Protein AF-A0A957TVQ6-F1 (afdb_monomer)

Structure (mmCIF, N/CA/C/O backbone):
data_AF-A0A957TVQ6-F1
#
_entry.id   AF-A0A957TVQ6-F1
#
loop_
_atom_site.group_PDB
_atom_site.id
_atom_site.type_symbol
_atom_site.label_atom_id
_atom_site.label_alt_id
_atom_site.label_comp_id
_atom_site.label_asym_id
_atom_site.label_entity_id
_atom_site.label_seq_id
_atom_site.pdbx_PDB_ins_code
_atom_site.Cartn_x
_atom_site.Cartn_y
_atom_site.Cartn_z
_atom_site.occupancy
_atom_site.B_iso_or_equiv
_atom_site.auth_seq_id
_atom_site.auth_comp_id
_atom_site.auth_asym_id
_atom_site.auth_atom_id
_atom_site.pdbx_PDB_model_num
ATOM 1 N N . MET A 1 1 ? -22.632 -6.877 21.414 1.00 58.22 1 MET A N 1
ATOM 2 C CA . MET A 1 1 ? -22.072 -6.522 20.099 1.00 58.22 1 MET A CA 1
ATOM 3 C C . MET A 1 1 ? -21.077 -7.606 19.757 1.00 58.22 1 MET A C 1
ATOM 5 O O . MET A 1 1 ? -20.216 -7.869 20.592 1.00 58.22 1 MET A O 1
ATOM 9 N N . SER A 1 2 ? -21.274 -8.329 18.655 1.00 72.44 2 SER A N 1
ATOM 10 C CA . SER A 1 2 ? -20.334 -9.384 18.265 1.00 72.44 2 SER A CA 1
ATOM 11 C C . SER A 1 2 ? -19.022 -8.762 17.764 1.00 72.44 2 SER A C 1
ATOM 13 O O . SER A 1 2 ? -18.983 -7.583 17.405 1.00 72.44 2 SER A O 1
ATOM 15 N N . ILE A 1 3 ? -17.935 -9.538 17.755 1.00 68.88 3 ILE A N 1
ATOM 16 C CA . ILE A 1 3 ? -16.649 -9.099 17.181 1.00 68.88 3 ILE A CA 1
ATOM 17 C C . ILE A 1 3 ? -16.822 -8.762 15.686 1.00 68.88 3 ILE A C 1
ATOM 19 O O . ILE A 1 3 ? -16.219 -7.805 15.199 1.00 68.88 3 ILE A O 1
ATOM 23 N N . GLU A 1 4 ? -17.696 -9.491 14.982 1.00 70.31 4 GLU A N 1
ATOM 24 C CA . GLU A 1 4 ? -18.106 -9.209 13.601 1.00 70.31 4 GLU A CA 1
ATOM 25 C C . GLU A 1 4 ? -18.747 -7.819 13.450 1.00 70.31 4 GLU A C 1
ATOM 27 O O . GLU A 1 4 ? -18.365 -7.061 12.557 1.00 70.31 4 GLU A O 1
ATOM 32 N N . ASP A 1 5 ? -19.680 -7.454 14.335 1.00 69.75 5 ASP A N 1
ATOM 33 C CA . ASP A 1 5 ? -20.368 -6.154 14.275 1.00 69.75 5 ASP A CA 1
ATOM 34 C C . ASP A 1 5 ? -19.371 -5.005 14.478 1.00 69.75 5 ASP A C 1
ATOM 36 O O . ASP A 1 5 ? -19.325 -4.058 13.692 1.00 69.75 5 ASP A O 1
ATOM 40 N N . ALA A 1 6 ? -18.489 -5.138 15.475 1.00 73.31 6 ALA A N 1
ATOM 41 C CA . ALA A 1 6 ? -17.438 -4.160 15.751 1.00 73.31 6 ALA A CA 1
ATOM 42 C C . ALA A 1 6 ? -16.451 -4.004 14.584 1.00 73.31 6 ALA A C 1
ATOM 44 O O . ALA A 1 6 ? -15.944 -2.910 14.340 1.00 73.31 6 ALA A O 1
ATOM 45 N N . TYR A 1 7 ? -16.189 -5.078 13.832 1.00 79.00 7 TYR A N 1
ATOM 46 C CA . TYR A 1 7 ? -15.335 -5.031 12.647 1.00 79.00 7 TYR A CA 1
ATOM 47 C C . TYR A 1 7 ? -15.962 -4.211 11.513 1.00 79.00 7 TYR A C 1
ATOM 49 O O . TYR A 1 7 ? -15.252 -3.458 10.841 1.00 79.00 7 TYR A O 1
ATOM 57 N N . HIS A 1 8 ? -17.270 -4.347 11.287 1.00 80.94 8 HIS A N 1
ATOM 58 C CA . HIS A 1 8 ? -17.971 -3.637 10.215 1.00 80.94 8 HIS A CA 1
ATOM 59 C C . HIS A 1 8 ? -18.210 -2.150 10.515 1.00 80.94 8 HIS A C 1
ATOM 61 O O . HIS A 1 8 ? -18.341 -1.364 9.580 1.00 80.94 8 HIS A O 1
ATOM 67 N N . GLU A 1 9 ? -18.170 -1.743 11.784 1.00 88.50 9 GLU A N 1
ATOM 68 C CA . GLU A 1 9 ? -18.242 -0.333 12.193 1.00 88.50 9 GLU A CA 1
ATOM 69 C C . GLU A 1 9 ? -16.944 0.459 11.963 1.00 88.50 9 GLU A C 1
ATOM 71 O O . GLU A 1 9 ? -16.952 1.696 12.026 1.00 88.50 9 GLU A O 1
ATOM 76 N N . LEU A 1 10 ? -15.823 -0.230 11.713 1.00 95.31 10 LEU A N 1
ATOM 77 C CA . LEU A 1 10 ? -14.543 0.415 11.440 1.00 95.31 10 LEU A CA 1
ATOM 78 C C . LEU A 1 10 ? -14.475 0.942 9.994 1.00 95.31 10 LEU A C 1
ATOM 80 O O . LEU A 1 10 ? -14.815 0.196 9.064 1.00 95.31 10 LEU A O 1
ATOM 84 N N . PRO A 1 11 ? -13.938 2.165 9.795 1.00 97.06 11 PRO A N 1
ATOM 85 C CA . PRO A 1 11 ? -13.603 2.725 8.487 1.00 97.06 11 PRO A CA 1
ATOM 86 C C . PRO A 1 11 ? -12.857 1.739 7.590 1.00 97.06 11 PRO A C 1
ATOM 88 O O . PRO A 1 11 ? -11.772 1.258 7.939 1.00 97.06 11 PRO A O 1
ATOM 91 N N . LEU A 1 12 ? -13.413 1.431 6.417 1.00 97.69 12 LEU A N 1
ATOM 92 C CA . LEU A 1 12 ? -12.727 0.582 5.449 1.00 97.69 12 LEU A CA 1
ATOM 93 C C . LEU A 1 12 ? -11.606 1.367 4.761 1.00 97.69 12 LEU A C 1
ATOM 95 O O . LEU A 1 12 ? -11.849 2.359 4.074 1.00 97.69 12 LEU A O 1
ATOM 99 N N . ILE A 1 13 ? -10.386 0.841 4.863 1.00 98.50 13 ILE A N 1
ATOM 100 C CA . ILE A 1 13 ? -9.225 1.330 4.123 1.00 98.50 13 ILE A CA 1
ATOM 101 C C . ILE A 1 13 ? -8.916 0.350 2.993 1.00 98.50 13 ILE A C 1
ATOM 103 O O . ILE A 1 13 ? -8.645 -0.831 3.236 1.00 98.50 13 ILE A O 1
ATOM 107 N N . LYS A 1 14 ? -8.890 0.826 1.749 1.00 98.38 14 LYS A N 1
ATOM 108 C CA . LYS A 1 14 ? -8.410 0.038 0.607 1.00 98.38 14 LYS A CA 1
ATOM 109 C C . LYS A 1 14 ? -7.045 0.526 0.144 1.00 98.38 14 LYS A C 1
ATOM 111 O O . LYS A 1 14 ? -6.785 1.723 0.075 1.00 98.38 14 LYS A O 1
ATOM 116 N N . VAL A 1 15 ? -6.168 -0.419 -0.184 1.00 98.69 15 VAL A N 1
ATOM 117 C CA . VAL A 1 15 ? -4.816 -0.144 -0.682 1.00 98.69 15 VAL A CA 1
ATOM 118 C C . VAL A 1 15 ? -4.681 -0.670 -2.108 1.00 98.69 15 VAL A C 1
ATOM 120 O O . VAL A 1 15 ? -4.740 -1.879 -2.340 1.00 98.69 15 VAL A O 1
ATOM 123 N N . VAL A 1 16 ? -4.473 0.247 -3.049 1.00 98.62 16 VAL A N 1
ATOM 124 C CA . VAL A 1 16 ? -4.196 -0.005 -4.473 1.00 98.62 16 VAL A CA 1
ATOM 125 C C . VAL A 1 16 ? -2.764 0.406 -4.808 1.00 98.62 16 VAL A C 1
ATOM 127 O O . VAL A 1 16 ? -2.085 1.053 -4.010 1.00 98.62 16 VAL A O 1
ATOM 130 N N . GLY A 1 17 ? -2.278 0.036 -5.989 1.00 98.25 17 GLY A N 1
ATOM 131 C CA . GLY A 1 17 ? -0.947 0.428 -6.432 1.00 98.25 17 GLY A CA 1
ATOM 132 C C . GLY A 1 17 ? -0.281 -0.576 -7.356 1.00 98.25 17 GLY A C 1
ATOM 133 O O . GLY A 1 17 ? -0.742 -1.705 -7.505 1.00 98.25 17 GLY A O 1
ATOM 134 N N . ILE A 1 18 ? 0.844 -0.168 -7.929 1.00 98.19 18 ILE A N 1
ATOM 135 C CA . ILE A 1 18 ? 1.645 -0.951 -8.882 1.00 98.19 18 ILE A CA 1
ATOM 136 C C . ILE A 1 18 ? 2.102 -2.281 -8.261 1.00 98.19 18 ILE A C 1
ATOM 138 O O . ILE A 1 18 ? 2.241 -2.404 -7.034 1.00 98.19 18 ILE A O 1
ATOM 142 N N . SER A 1 19 ? 2.328 -3.311 -9.075 1.00 96.88 19 SER A N 1
ATOM 143 C CA . SER A 1 19 ? 2.903 -4.577 -8.604 1.00 96.88 19 SER A CA 1
ATOM 144 C C . SER A 1 19 ? 4.228 -4.338 -7.870 1.00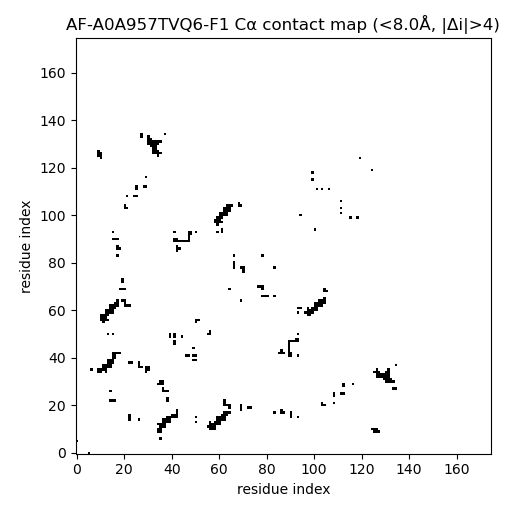 96.88 19 SER A C 1
ATOM 146 O O . SER A 1 19 ? 5.010 -3.473 -8.245 1.00 96.88 19 SER A O 1
ATOM 148 N N . ALA A 1 20 ? 4.479 -5.070 -6.779 1.00 96.06 20 ALA A N 1
ATOM 149 C CA . ALA A 1 20 ? 5.646 -4.890 -5.892 1.00 96.06 20 ALA A CA 1
ATOM 150 C C . ALA A 1 20 ? 5.803 -3.511 -5.205 1.00 96.06 20 ALA A C 1
ATOM 152 O O . ALA A 1 20 ? 6.797 -3.279 -4.511 1.00 96.06 20 ALA A O 1
ATOM 153 N N . SER A 1 21 ? 4.801 -2.628 -5.270 1.00 97.62 21 SER A N 1
ATOM 154 C CA . SER A 1 21 ? 4.787 -1.369 -4.500 1.00 97.62 21 SER A CA 1
ATOM 155 C C . SER A 1 21 ? 4.693 -1.572 -2.979 1.00 97.62 21 SER A C 1
ATOM 157 O O . SER A 1 21 ? 5.058 -0.685 -2.217 1.00 97.62 21 SER A O 1
ATOM 159 N N . GLY A 1 22 ? 4.275 -2.757 -2.516 1.00 97.38 22 GLY A N 1
ATOM 160 C CA . GLY A 1 22 ? 4.219 -3.100 -1.088 1.00 97.38 22 GLY A CA 1
ATOM 161 C C . GLY A 1 22 ? 2.814 -3.128 -0.478 1.00 97.38 22 GLY A C 1
ATOM 162 O O . GLY A 1 22 ? 2.692 -3.088 0.743 1.00 97.38 22 GLY A O 1
ATOM 163 N N . LYS A 1 23 ? 1.754 -3.240 -1.296 1.00 97.69 23 LYS A N 1
ATOM 164 C CA . LYS A 1 23 ? 0.348 -3.291 -0.841 1.00 97.69 23 LYS A CA 1
ATOM 165 C C . LYS A 1 23 ? 0.102 -4.295 0.289 1.00 97.69 23 LYS A C 1
ATOM 167 O O . LYS A 1 23 ? -0.422 -3.927 1.334 1.00 97.69 23 LYS A O 1
ATOM 172 N N . SER A 1 24 ? 0.496 -5.556 0.100 1.00 96.00 24 SER A N 1
ATOM 173 C CA . SER A 1 24 ? 0.297 -6.617 1.098 1.00 96.00 24 SER A CA 1
ATOM 174 C C . SER A 1 24 ? 1.060 -6.339 2.394 1.00 96.00 24 SER A C 1
ATOM 176 O O . SER A 1 24 ? 0.519 -6.541 3.480 1.00 96.00 24 SER A O 1
ATOM 178 N N . THR A 1 25 ? 2.285 -5.819 2.284 1.00 97.44 25 THR A N 1
ATOM 179 C CA . THR A 1 25 ? 3.111 -5.414 3.425 1.00 97.44 25 THR A CA 1
ATOM 180 C C . THR A 1 25 ? 2.448 -4.297 4.224 1.00 97.44 25 THR A C 1
ATOM 182 O O . THR A 1 25 ? 2.303 -4.428 5.440 1.00 97.44 25 THR A O 1
ATOM 185 N N . LEU A 1 26 ? 1.988 -3.235 3.553 1.00 98.56 26 LEU A N 1
ATOM 186 C CA . LEU A 1 26 ? 1.309 -2.121 4.212 1.00 98.56 26 LEU A CA 1
ATOM 187 C C . LEU A 1 26 ? 0.000 -2.575 4.862 1.00 98.56 26 LEU A C 1
ATOM 189 O O . LEU A 1 26 ? -0.231 -2.281 6.031 1.00 98.56 26 LEU A O 1
ATOM 193 N N . VAL A 1 27 ? -0.828 -3.347 4.151 1.00 98.31 27 VAL A N 1
ATOM 194 C CA . VAL A 1 27 ? -2.088 -3.863 4.703 1.00 98.31 27 VAL A CA 1
ATOM 195 C C . VAL A 1 27 ? -1.840 -4.712 5.944 1.00 98.31 27 VAL A C 1
ATOM 197 O O . VAL A 1 27 ? -2.498 -4.501 6.960 1.00 98.31 27 VAL A O 1
ATOM 200 N N . LYS A 1 28 ? -0.876 -5.638 5.906 1.00 97.69 28 LYS A N 1
ATOM 201 C CA . LYS A 1 28 ? -0.520 -6.451 7.077 1.00 97.69 28 LYS A CA 1
ATOM 202 C C . LYS A 1 28 ? -0.147 -5.563 8.268 1.00 97.69 28 LYS A C 1
ATOM 204 O O . LYS A 1 28 ? -0.645 -5.778 9.369 1.00 97.69 28 LYS A O 1
ATOM 209 N N . ALA A 1 29 ? 0.694 -4.559 8.038 1.00 98.25 29 ALA A N 1
ATOM 210 C CA . ALA A 1 29 ? 1.193 -3.674 9.082 1.00 98.25 29 ALA A CA 1
ATOM 211 C C . ALA A 1 29 ? 0.120 -2.725 9.658 1.00 98.25 29 ALA A C 1
ATOM 213 O O . ALA A 1 29 ? 0.142 -2.434 10.856 1.00 98.25 29 ALA A O 1
ATOM 214 N N . LEU A 1 30 ? -0.829 -2.274 8.829 1.00 98.44 30 LEU A N 1
ATOM 215 C CA . LEU A 1 30 ? -1.997 -1.494 9.254 1.00 98.44 30 LEU A CA 1
ATOM 216 C C . LEU A 1 30 ? -2.956 -2.341 10.095 1.00 98.44 30 LEU A C 1
ATOM 218 O O . LEU A 1 30 ? -3.378 -1.916 11.166 1.00 98.44 30 LEU A O 1
ATOM 222 N N . ARG A 1 31 ? -3.240 -3.576 9.668 1.00 97.50 31 ARG A N 1
ATOM 223 C CA 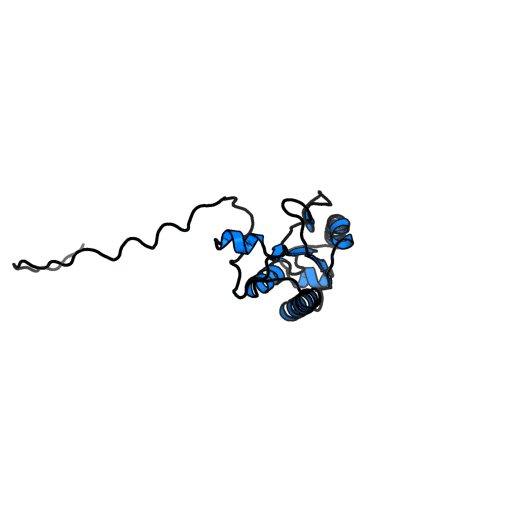. ARG A 1 31 ? -4.106 -4.497 10.421 1.00 97.50 31 ARG A CA 1
ATOM 224 C C . ARG A 1 31 ? -3.525 -4.864 11.779 1.00 97.50 31 ARG A C 1
ATOM 226 O O . ARG A 1 31 ? -4.257 -4.905 12.760 1.00 97.50 31 ARG A O 1
ATOM 233 N N . GLN A 1 32 ? -2.205 -5.030 11.862 1.00 97.50 32 GLN A N 1
ATOM 234 C CA . GLN A 1 32 ? -1.501 -5.204 13.137 1.00 97.50 32 GLN A CA 1
ATOM 235 C C . GLN A 1 32 ? -1.685 -4.025 14.110 1.00 97.50 32 GLN A C 1
ATOM 237 O O . GLN A 1 32 ? -1.436 -4.189 15.297 1.00 97.50 32 GLN A O 1
ATOM 242 N N . ARG A 1 33 ? -2.120 -2.858 13.623 1.00 97.88 33 ARG A N 1
ATOM 243 C CA . ARG A 1 33 ? -2.425 -1.652 14.410 1.00 97.88 33 ARG A CA 1
ATOM 244 C C . ARG A 1 33 ? -3.926 -1.391 14.562 1.00 97.88 33 ARG A C 1
ATOM 246 O O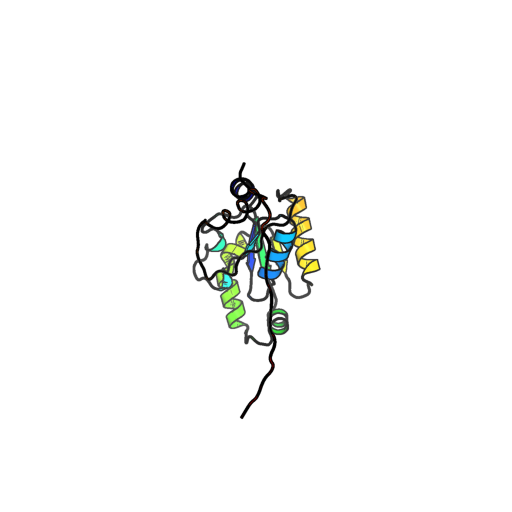 . ARG A 1 33 ? -4.313 -0.282 14.895 1.00 97.88 33 ARG A O 1
ATOM 253 N N . GLY A 1 34 ? -4.766 -2.382 14.271 1.00 97.19 34 GLY A N 1
ATOM 254 C CA . GLY A 1 34 ? -6.215 -2.275 14.444 1.00 97.19 34 GLY A CA 1
ATOM 255 C C . GLY A 1 34 ? -6.963 -1.634 13.274 1.00 97.19 34 GLY A C 1
ATOM 256 O O . GLY A 1 34 ? -8.186 -1.517 13.321 1.00 97.19 34 GLY A O 1
ATOM 257 N N . TYR A 1 35 ? -6.274 -1.230 12.202 1.00 97.94 35 TYR A N 1
ATOM 258 C CA . TYR A 1 35 ? -6.929 -0.623 11.044 1.00 97.94 35 TYR A CA 1
ATOM 259 C C . TYR A 1 35 ? -7.550 -1.675 10.129 1.00 97.94 35 TYR A C 1
ATOM 261 O O . TYR A 1 35 ? -6.891 -2.637 9.714 1.00 97.94 35 TYR A O 1
ATOM 269 N N . ARG A 1 36 ? -8.801 -1.445 9.716 1.00 97.12 36 ARG A N 1
ATOM 270 C CA . ARG A 1 36 ? -9.531 -2.282 8.757 1.00 97.12 36 ARG A CA 1
ATOM 271 C C . ARG A 1 36 ? -9.036 -2.040 7.324 1.00 97.12 36 ARG A C 1
ATOM 273 O O . ARG A 1 36 ? -9.745 -1.523 6.470 1.00 97.12 36 ARG A O 1
ATOM 280 N N . ALA A 1 37 ? -7.801 -2.451 7.051 1.00 97.31 37 ALA A N 1
ATOM 281 C CA . ALA A 1 37 ? -7.181 -2.338 5.734 1.00 97.31 37 ALA A CA 1
ATOM 282 C C . ALA A 1 37 ? -7.379 -3.605 4.891 1.00 97.31 37 ALA A C 1
ATOM 284 O O . ALA A 1 37 ? -7.284 -4.712 5.429 1.00 97.31 37 ALA A O 1
ATOM 285 N N . ARG A 1 38 ? -7.604 -3.447 3.578 1.00 96.12 38 ARG A N 1
ATOM 286 C CA . ARG A 1 38 ? -7.678 -4.518 2.564 1.00 96.12 38 ARG A CA 1
ATOM 287 C C . ARG A 1 38 ? -6.886 -4.140 1.303 1.00 96.12 38 ARG A C 1
ATOM 289 O O . ARG A 1 38 ? -6.920 -2.977 0.903 1.00 96.12 38 ARG A O 1
ATOM 296 N N . PRO A 1 39 ? -6.177 -5.078 0.650 1.00 96.62 39 PRO A N 1
ATOM 297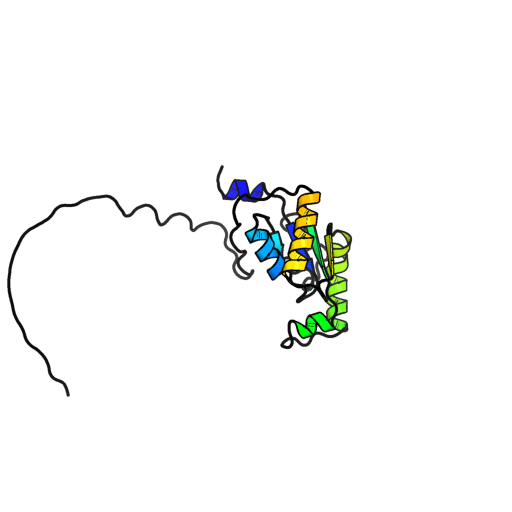 C CA . PRO A 1 39 ? -5.565 -4.798 -0.641 1.00 96.62 39 PRO A CA 1
ATOM 298 C C . PRO A 1 39 ? -6.620 -4.901 -1.748 1.00 96.62 39 PRO A C 1
ATOM 300 O O . PRO A 1 39 ? -7.576 -5.667 -1.632 1.00 96.62 39 PRO A O 1
ATOM 303 N N . VAL A 1 40 ? -6.410 -4.187 -2.848 1.00 96.31 40 VAL A N 1
ATOM 304 C CA . VAL A 1 40 ? -7.163 -4.381 -4.090 1.00 96.31 40 VAL A CA 1
ATOM 305 C C . VAL A 1 40 ? -6.177 -4.568 -5.237 1.00 96.31 40 VAL A C 1
ATOM 307 O O . VAL A 1 40 ? -5.287 -3.742 -5.433 1.00 96.31 40 VAL A O 1
ATOM 310 N N . SER A 1 41 ? -6.355 -5.642 -6.006 1.00 95.62 41 SER A N 1
ATOM 311 C CA . SER A 1 41 ? -5.554 -5.964 -7.197 1.00 95.62 41 SER A CA 1
ATOM 312 C C . SER A 1 41 ? -6.022 -5.184 -8.434 1.00 95.62 41 SER A C 1
ATOM 314 O O . SER A 1 41 ? -6.310 -5.761 -9.482 1.00 95.62 41 SER A O 1
ATOM 316 N N . GLN A 1 42 ? -6.148 -3.861 -8.300 1.00 97.19 42 GLN A N 1
ATOM 317 C CA . GLN A 1 42 ? -6.624 -2.961 -9.358 1.00 97.19 42 GLN A CA 1
ATOM 318 C C . GLN A 1 42 ? -5.694 -2.974 -10.583 1.00 97.19 42 GLN A C 1
ATOM 320 O O . GLN A 1 42 ? -6.165 -2.930 -11.715 1.00 97.19 42 GLN A O 1
ATOM 325 N N . GLU A 1 43 ? -4.385 -3.115 -10.372 1.00 96.19 43 GLU A N 1
ATOM 326 C CA . GLU A 1 43 ? -3.354 -3.200 -11.414 1.00 96.19 43 GLU A CA 1
ATOM 327 C C . GLU A 1 43 ? -3.511 -4.419 -12.348 1.00 96.19 43 GLU A C 1
ATOM 329 O O . GLU A 1 43 ? -2.985 -4.444 -13.465 1.00 96.19 43 GLU A O 1
ATOM 334 N N . HIS A 1 44 ? -4.280 -5.421 -11.915 1.00 95.75 44 HIS A N 1
ATOM 335 C CA . HIS A 1 44 ? -4.565 -6.644 -12.665 1.00 95.75 44 HIS A CA 1
ATOM 336 C C . HIS A 1 44 ? -5.999 -6.696 -13.214 1.00 95.75 44 HIS A C 1
ATOM 338 O O . HIS A 1 44 ? -6.403 -7.717 -13.765 1.00 95.75 44 HIS A O 1
ATOM 344 N N . SER A 1 45 ? -6.769 -5.612 -13.088 1.00 95.50 45 SER A N 1
ATOM 345 C CA . SER A 1 45 ? -8.163 -5.551 -13.527 1.00 95.50 45 SER A CA 1
ATOM 346 C C . SER A 1 45 ? -8.364 -4.555 -14.662 1.00 95.50 45 SER A C 1
ATOM 348 O O . SER A 1 45 ? -7.826 -3.452 -14.640 1.00 95.50 45 SER A O 1
ATOM 350 N N . ASN A 1 46 ? -9.200 -4.923 -15.634 1.00 95.75 46 ASN A N 1
ATOM 351 C CA . 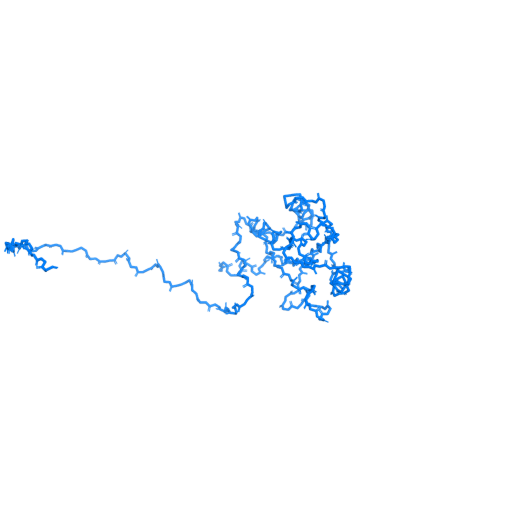ASN A 1 46 ? -9.681 -3.999 -16.667 1.00 95.75 46 ASN A CA 1
ATOM 352 C C . ASN A 1 46 ? -10.931 -3.219 -16.225 1.00 95.75 46 ASN A C 1
ATOM 354 O O . ASN A 1 46 ? -11.411 -2.383 -16.980 1.00 95.75 46 ASN A O 1
ATOM 358 N N . VAL A 1 47 ? -11.471 -3.490 -15.030 1.00 97.38 47 VAL A N 1
ATOM 359 C CA . VAL A 1 47 ? -12.590 -2.738 -14.447 1.00 97.38 47 VAL A CA 1
ATOM 360 C C . VAL A 1 47 ? -12.018 -1.508 -13.733 1.00 97.38 47 VAL A C 1
ATOM 362 O O . VAL A 1 47 ? -11.411 -1.675 -12.669 1.00 97.38 47 VAL A O 1
ATOM 365 N N . PRO A 1 48 ? -12.201 -0.279 -14.256 1.00 96.19 48 PRO A N 1
ATOM 366 C CA . PRO A 1 48 ? -11.542 0.910 -13.703 1.00 96.19 48 PRO A CA 1
ATOM 367 C C . PRO A 1 48 ? -11.987 1.233 -12.271 1.00 96.19 48 PRO A C 1
ATOM 369 O O . PRO A 1 48 ? -11.226 1.773 -11.476 1.00 96.19 48 PRO A O 1
ATOM 372 N N . SER A 1 49 ? -13.213 0.841 -11.925 1.00 96.56 49 SER A N 1
ATOM 373 C CA . SER A 1 49 ? -13.839 1.077 -10.628 1.00 96.56 49 SER A CA 1
ATOM 374 C C . SER A 1 49 ? -13.720 -0.099 -9.649 1.00 96.56 49 SER A C 1
ATOM 376 O O . SER A 1 49 ? -14.476 -0.149 -8.680 1.00 96.56 49 SER A O 1
ATOM 378 N N . LEU A 1 50 ? -12.848 -1.090 -9.880 1.00 96.44 50 LEU A N 1
ATOM 379 C CA . LEU A 1 50 ? -12.741 -2.256 -8.983 1.00 96.44 50 LEU A CA 1
ATOM 380 C C . LEU A 1 50 ? -12.429 -1.831 -7.535 1.00 96.44 50 LEU A C 1
ATOM 382 O O . LEU A 1 50 ? -12.937 -2.426 -6.586 1.00 96.44 50 LEU A O 1
ATOM 386 N N . TRP A 1 51 ? -11.655 -0.761 -7.358 1.00 97.06 51 TRP A N 1
ATOM 387 C CA . TRP A 1 51 ? -11.333 -0.180 -6.055 1.00 97.06 51 TRP A CA 1
ATOM 388 C C . TRP A 1 51 ? -12.559 0.199 -5.207 1.00 97.06 51 TRP A C 1
ATOM 390 O O . TRP A 1 51 ? -12.477 0.085 -3.988 1.00 97.06 51 TRP A O 1
ATOM 400 N N . GLN A 1 52 ? -13.708 0.537 -5.795 1.00 96.56 52 GLN A N 1
ATOM 401 C CA . GLN A 1 52 ? -14.940 0.868 -5.054 1.00 96.56 52 GLN A CA 1
ATOM 402 C C . GLN A 1 52 ? -15.966 -0.277 -4.994 1.00 96.56 52 GLN A C 1
ATOM 404 O O . GLN A 1 52 ? -16.968 -0.169 -4.300 1.00 96.56 52 GLN A O 1
ATOM 409 N N . GLN A 1 53 ? -15.729 -1.404 -5.676 1.00 94.38 53 GLN A N 1
ATOM 410 C CA . GLN A 1 53 ? -16.671 -2.532 -5.672 1.00 94.38 53 GLN A CA 1
ATOM 411 C C . GLN A 1 53 ? -16.674 -3.314 -4.346 1.00 94.38 53 GLN A C 1
ATOM 413 O O . GLN A 1 53 ? -15.704 -3.275 -3.579 1.00 94.38 53 GLN A O 1
ATOM 418 N N . PHE A 1 54 ? -17.758 -4.067 -4.119 1.00 90.44 54 PHE A N 1
ATOM 419 C CA . PHE A 1 54 ? -18.102 -4.858 -2.920 1.00 90.44 54 PHE A CA 1
ATOM 420 C C . PHE A 1 54 ? -18.380 -4.037 -1.659 1.00 90.44 54 PHE A C 1
ATOM 422 O O . PHE A 1 54 ? -19.356 -4.297 -0.968 1.00 90.44 54 PHE A O 1
ATOM 429 N N . GLU A 1 55 ? -17.536 -3.053 -1.375 1.00 91.75 55 GLU A N 1
ATOM 430 C CA . GLU A 1 55 ? -17.684 -2.118 -0.264 1.00 91.75 55 GLU A CA 1
ATOM 431 C C . GLU A 1 55 ? -16.864 -0.866 -0.582 1.00 91.75 55 GLU A C 1
ATOM 433 O O . GLU A 1 55 ? -15.678 -0.970 -0.918 1.00 91.75 55 GLU A O 1
ATOM 438 N N . GLU A 1 56 ? -17.480 0.308 -0.528 1.00 94.19 56 GLU A N 1
ATOM 439 C CA . GLU A 1 56 ? -16.801 1.568 -0.826 1.00 94.19 56 GLU A CA 1
ATOM 440 C C . GLU A 1 56 ? -15.809 1.914 0.301 1.00 94.19 56 GLU A C 1
ATOM 442 O O . GLU A 1 56 ? -16.160 1.797 1.478 1.00 94.19 56 GLU A O 1
ATOM 447 N N . PRO A 1 57 ? -14.546 2.265 -0.009 1.00 97.25 57 PRO A N 1
ATOM 448 C CA . PRO A 1 57 ? -13.598 2.647 1.025 1.00 97.25 57 PRO A CA 1
ATOM 449 C C . PRO A 1 57 ? -13.884 4.058 1.539 1.00 97.25 57 PRO A C 1
ATOM 451 O O . PRO A 1 57 ? -14.066 4.979 0.750 1.00 97.25 57 PRO A O 1
ATOM 454 N N . GLU A 1 58 ? -13.792 4.248 2.852 1.00 98.19 58 GLU A N 1
ATOM 455 C CA . GLU A 1 58 ? -13.726 5.593 3.439 1.00 98.19 58 GLU A CA 1
ATOM 456 C C . GLU A 1 58 ? -12.363 6.237 3.150 1.00 98.19 58 GLU A C 1
ATOM 458 O O . GLU A 1 58 ? -12.264 7.443 2.942 1.00 98.19 58 GLU A O 1
ATOM 463 N N . ILE A 1 59 ? -11.308 5.413 3.076 1.00 98.62 59 ILE A N 1
ATOM 464 C CA . ILE A 1 59 ? -9.954 5.840 2.721 1.00 98.62 59 ILE A CA 1
ATOM 465 C C . ILE A 1 59 ? -9.365 4.928 1.646 1.00 98.62 59 ILE A C 1
ATOM 467 O O . ILE A 1 59 ? -9.263 3.707 1.807 1.00 98.62 59 ILE A O 1
ATOM 471 N N . LEU A 1 60 ? -8.877 5.538 0.571 1.00 98.81 60 LEU A N 1
ATOM 472 C CA . LEU A 1 60 ? -8.129 4.894 -0.496 1.00 98.81 60 LEU A CA 1
ATOM 473 C C . LEU A 1 60 ? -6.661 5.344 -0.472 1.00 98.81 60 LEU A C 1
ATOM 475 O O . LEU A 1 60 ? -6.343 6.521 -0.644 1.00 98.81 60 LEU A O 1
ATOM 479 N N . ILE A 1 61 ? -5.751 4.385 -0.297 1.00 98.88 61 ILE A N 1
ATOM 480 C CA . ILE A 1 61 ? -4.300 4.605 -0.340 1.00 98.88 61 ILE A CA 1
ATOM 481 C C . ILE A 1 61 ? -3.751 4.045 -1.652 1.00 98.88 61 ILE A C 1
ATOM 483 O O . ILE A 1 61 ? -3.933 2.865 -1.954 1.00 98.88 61 ILE A O 1
ATOM 487 N N . HIS A 1 62 ? -3.030 4.870 -2.407 1.00 98.88 62 HIS A N 1
ATOM 488 C CA . HIS A 1 62 ? -2.357 4.481 -3.642 1.00 98.88 62 HIS A CA 1
ATOM 489 C C . HIS A 1 62 ? -0.838 4.413 -3.458 1.00 98.88 62 HIS A C 1
ATOM 491 O O . HIS A 1 62 ? -0.192 5.407 -3.115 1.00 98.88 62 HIS A O 1
ATOM 497 N N . LEU A 1 63 ? -0.250 3.256 -3.761 1.00 98.81 63 LEU A N 1
ATOM 498 C CA . LEU A 1 63 ? 1.197 3.047 -3.750 1.00 98.81 63 LEU A CA 1
ATOM 499 C C . LEU A 1 63 ? 1.766 3.044 -5.175 1.00 98.81 63 LEU A C 1
ATOM 501 O O . LEU A 1 63 ? 1.405 2.204 -5.998 1.00 98.81 63 LEU A O 1
ATOM 505 N N . ASP A 1 64 ? 2.697 3.954 -5.456 1.00 98.31 64 ASP A N 1
ATOM 506 C CA . ASP A 1 64 ? 3.468 3.960 -6.705 1.00 98.31 64 ASP A CA 1
ATOM 507 C C . ASP A 1 64 ? 4.891 3.430 -6.475 1.00 98.31 64 ASP A C 1
ATOM 509 O O . ASP A 1 64 ? 5.405 3.387 -5.346 1.00 98.31 64 ASP A O 1
ATOM 513 N N . ILE A 1 65 ? 5.533 3.009 -7.560 1.00 97.69 65 ILE A N 1
ATOM 514 C CA . ILE A 1 65 ? 6.926 2.567 -7.574 1.00 97.69 65 ILE A CA 1
ATOM 515 C C . ILE A 1 65 ? 7.533 2.766 -8.970 1.00 97.69 65 ILE A C 1
ATOM 517 O O . ILE A 1 65 ? 6.866 2.586 -9.989 1.00 97.69 65 ILE A O 1
ATOM 521 N N . ALA A 1 66 ? 8.809 3.143 -9.018 1.00 97.19 66 ALA A N 1
ATOM 522 C CA . ALA A 1 66 ? 9.598 3.179 -10.243 1.00 97.19 66 ALA A CA 1
ATOM 523 C C . ALA A 1 66 ? 9.969 1.760 -10.705 1.00 97.19 66 ALA A C 1
ATOM 525 O O . ALA A 1 66 ? 10.100 0.849 -9.882 1.00 97.19 66 ALA A O 1
ATOM 526 N N . LEU A 1 67 ? 10.173 1.573 -12.014 1.00 97.12 67 LEU A N 1
ATOM 527 C CA . LEU A 1 67 ? 10.470 0.254 -12.581 1.00 97.12 67 LEU A CA 1
ATOM 528 C C . LEU A 1 67 ? 11.737 -0.356 -11.973 1.00 97.12 67 LEU A C 1
ATOM 530 O O . LEU A 1 67 ? 11.746 -1.538 -11.637 1.00 97.12 67 LEU A O 1
ATOM 534 N N . GLU A 1 68 ? 12.786 0.444 -11.784 1.00 96.50 68 GLU A N 1
ATOM 535 C CA . GLU A 1 68 ? 14.062 -0.041 -11.256 1.00 96.50 68 GLU A CA 1
ATOM 536 C C . GLU A 1 68 ? 13.884 -0.609 -9.840 1.00 96.50 68 GLU A C 1
ATOM 538 O O . GLU A 1 68 ? 14.393 -1.681 -9.507 1.00 96.50 68 GLU A O 1
ATOM 543 N N . ALA A 1 69 ? 13.100 0.077 -9.002 1.00 96.19 69 ALA A N 1
ATOM 544 C CA . ALA A 1 69 ? 12.777 -0.385 -7.656 1.00 96.19 69 ALA A CA 1
ATOM 545 C C . ALA A 1 69 ? 11.857 -1.618 -7.676 1.00 96.19 69 ALA A C 1
ATOM 547 O O . ALA A 1 69 ? 12.008 -2.513 -6.840 1.00 96.19 69 ALA A O 1
ATOM 548 N N . GLN A 1 70 ? 10.940 -1.697 -8.643 1.00 95.19 70 GLN A N 1
ATOM 549 C CA . GLN A 1 70 ? 10.071 -2.851 -8.868 1.00 95.19 70 GLN A CA 1
ATOM 550 C C . GLN A 1 70 ? 10.891 -4.117 -9.157 1.00 95.19 70 GLN A C 1
ATOM 552 O O . GLN A 1 70 ? 10.766 -5.118 -8.446 1.00 95.19 70 GLN A O 1
ATOM 557 N N . GLN A 1 71 ? 11.789 -4.033 -10.140 1.00 95.31 71 GLN A N 1
ATOM 558 C CA . GLN A 1 71 ? 12.686 -5.112 -10.556 1.00 95.31 71 GLN A CA 1
ATOM 559 C C . GLN A 1 71 ? 13.650 -5.507 -9.433 1.00 95.31 71 GLN A C 1
ATOM 561 O O . GLN A 1 71 ? 13.866 -6.690 -9.186 1.00 95.31 71 GLN A O 1
ATOM 566 N N . LYS A 1 72 ? 14.176 -4.532 -8.680 1.00 95.00 72 LYS A N 1
ATOM 567 C CA . LYS A 1 72 ? 15.039 -4.806 -7.522 1.00 95.00 72 LYS A CA 1
ATOM 568 C C . LYS A 1 72 ? 14.317 -5.599 -6.428 1.00 95.00 72 LYS A C 1
ATOM 570 O O . LYS A 1 72 ? 14.936 -6.436 -5.776 1.00 95.00 72 LYS A O 1
ATOM 575 N N . ARG A 1 73 ? 13.025 -5.335 -6.200 1.00 94.31 73 ARG A N 1
ATOM 576 C CA . ARG A 1 73 ? 12.220 -6.044 -5.188 1.00 94.31 73 ARG A CA 1
ATOM 577 C C . ARG A 1 73 ? 11.834 -7.455 -5.613 1.00 94.31 73 ARG A C 1
ATOM 579 O O . ARG A 1 73 ? 11.669 -8.309 -4.745 1.00 94.31 73 ARG A O 1
ATOM 586 N N . ARG A 1 74 ? 11.644 -7.689 -6.911 1.00 92.75 74 ARG A N 1
ATOM 587 C CA . ARG A 1 74 ? 11.282 -8.998 -7.472 1.00 92.75 74 ARG A CA 1
ATOM 588 C C . ARG A 1 74 ? 12.136 -9.292 -8.702 1.00 92.75 74 ARG A C 1
ATOM 590 O O . ARG A 1 74 ? 11.649 -9.187 -9.826 1.00 92.75 74 ARG A O 1
ATOM 597 N N . PRO A 1 75 ? 13.407 -9.676 -8.497 1.00 91.88 75 PRO A N 1
ATOM 598 C CA . PRO A 1 75 ? 14.291 -10.042 -9.602 1.00 91.88 75 PRO A CA 1
ATOM 599 C C . PRO A 1 75 ? 13.815 -11.306 -10.336 1.00 91.88 75 PRO A C 1
ATOM 601 O O . PRO A 1 75 ? 14.278 -11.594 -11.434 1.00 91.88 75 PRO A O 1
ATOM 604 N N . ASP A 1 76 ? 12.886 -12.056 -9.737 1.00 92.62 76 ASP A N 1
ATOM 605 C CA . ASP A 1 76 ? 12.230 -13.235 -10.297 1.00 92.62 76 ASP A CA 1
ATOM 606 C C . ASP A 1 76 ? 11.122 -12.910 -11.315 1.00 92.62 76 ASP A C 1
ATOM 608 O O . ASP A 1 76 ? 10.629 -13.819 -11.981 1.00 92.62 76 ASP A O 1
ATOM 612 N N . VAL A 1 77 ? 10.722 -11.640 -11.454 1.00 90.00 77 VAL A N 1
ATOM 613 C CA . VAL A 1 77 ? 9.650 -11.214 -12.365 1.00 90.00 77 VAL A CA 1
ATOM 614 C C . VAL A 1 77 ? 10.187 -10.231 -13.404 1.00 90.00 77 VAL A C 1
ATOM 616 O O . VAL A 1 77 ? 10.769 -9.200 -13.077 1.00 90.00 77 VAL A O 1
ATOM 619 N N . SER A 1 78 ? 9.954 -10.525 -14.683 1.00 89.56 78 SER A N 1
ATOM 620 C CA . SER A 1 78 ? 10.427 -9.705 -15.805 1.00 89.56 78 SER A CA 1
ATOM 621 C C . SER A 1 78 ? 9.454 -8.571 -16.150 1.00 89.56 78 SER A C 1
ATOM 623 O O . SER A 1 78 ? 8.812 -8.596 -17.199 1.00 89.56 78 SER A O 1
ATOM 625 N N . TRP A 1 79 ? 9.326 -7.573 -15.272 1.00 91.75 79 TRP A N 1
ATOM 626 C CA . TRP A 1 79 ? 8.592 -6.345 -15.602 1.00 91.75 79 TRP A CA 1
ATOM 627 C C . TRP A 1 79 ? 9.402 -5.431 -16.514 1.00 91.75 79 TRP A C 1
ATOM 629 O O . TRP A 1 79 ? 10.606 -5.253 -16.325 1.00 91.75 79 TRP A O 1
ATOM 639 N N . ASP A 1 80 ? 8.720 -4.799 -17.463 1.00 94.44 80 ASP A N 1
ATOM 640 C CA . ASP A 1 80 ? 9.282 -3.794 -18.357 1.00 94.44 80 ASP A CA 1
ATOM 641 C C . ASP A 1 80 ? 8.468 -2.487 -18.313 1.00 94.44 80 ASP A C 1
ATOM 643 O O . ASP A 1 80 ? 7.422 -2.377 -17.661 1.00 94.44 80 ASP A O 1
ATOM 647 N N . GLN A 1 81 ? 8.936 -1.464 -19.034 1.00 96.62 81 GLN A N 1
ATOM 648 C CA . GLN A 1 81 ? 8.223 -0.189 -19.132 1.00 96.62 81 GLN A CA 1
ATOM 649 C C . GLN A 1 81 ? 6.804 -0.330 -19.698 1.00 96.62 81 GLN A C 1
ATOM 651 O O . GLN A 1 81 ? 5.958 0.518 -19.413 1.00 96.62 81 GLN A O 1
ATOM 656 N N . ARG A 1 82 ? 6.533 -1.338 -20.536 1.00 96.94 82 ARG A N 1
ATOM 657 C CA . ARG A 1 82 ? 5.202 -1.540 -21.112 1.00 96.94 82 ARG A CA 1
ATOM 658 C C . ARG A 1 82 ? 4.244 -2.055 -20.044 1.00 96.94 82 ARG A C 1
ATOM 660 O O . ARG A 1 82 ? 3.199 -1.437 -19.861 1.00 96.94 82 ARG A O 1
ATOM 667 N N . ALA A 1 83 ? 4.623 -3.100 -19.316 1.00 95.31 83 ALA A N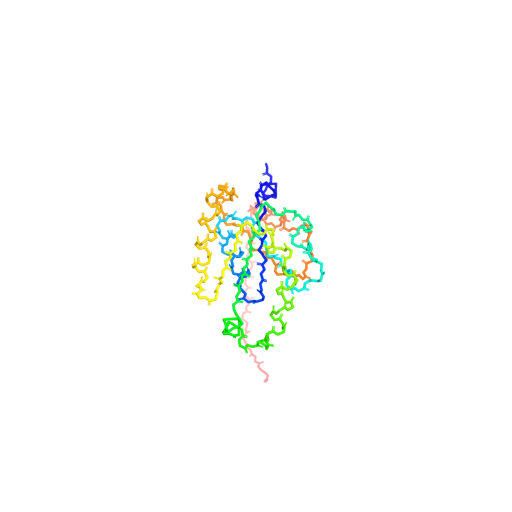 1
ATOM 668 C CA . ALA A 1 83 ? 3.854 -3.643 -18.205 1.00 95.31 83 ALA A CA 1
ATOM 669 C C . ALA A 1 83 ? 3.575 -2.563 -17.150 1.00 95.31 83 ALA A C 1
ATOM 671 O O . ALA A 1 83 ? 2.431 -2.390 -16.736 1.00 95.31 83 ALA A O 1
ATOM 672 N N . LEU A 1 84 ? 4.581 -1.753 -16.796 1.00 96.81 84 LEU A N 1
ATOM 673 C CA . LEU A 1 84 ? 4.395 -0.647 -15.854 1.00 96.81 84 LEU A CA 1
ATOM 674 C C . LEU A 1 84 ? 3.371 0.385 -16.357 1.00 96.81 84 LEU A C 1
ATOM 676 O O . LEU A 1 84 ? 2.535 0.851 -15.584 1.00 96.81 84 LEU A O 1
ATOM 680 N N . ARG A 1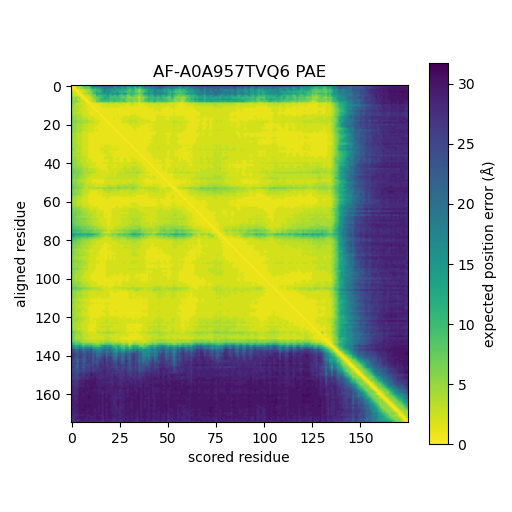 85 ? 3.412 0.753 -17.646 1.00 97.69 85 ARG A N 1
ATOM 681 C CA . ARG A 1 85 ? 2.421 1.671 -18.237 1.00 97.69 85 ARG A CA 1
ATOM 682 C C . ARG A 1 85 ? 1.013 1.083 -18.222 1.00 97.69 85 ARG A C 1
ATOM 684 O O . ARG A 1 85 ? 0.070 1.815 -17.941 1.00 97.69 85 ARG A O 1
ATOM 691 N N . GLU A 1 86 ? 0.872 -0.207 -18.513 1.00 97.88 86 GLU A N 1
ATOM 692 C CA . GLU A 1 86 ? -0.420 -0.899 -18.482 1.00 97.88 86 GLU A CA 1
ATOM 693 C C . GLU A 1 86 ? -1.007 -0.926 -17.061 1.00 97.88 86 GLU A C 1
ATOM 695 O O . GLU A 1 86 ? -2.180 -0.598 -16.876 1.00 97.88 86 GLU A O 1
ATOM 700 N N . GLU A 1 87 ? -0.195 -1.223 -16.042 1.00 97.88 87 GLU A N 1
ATOM 701 C CA . GLU A 1 87 ? -0.632 -1.154 -14.641 1.00 97.88 87 GLU A CA 1
ATOM 702 C C . GLU A 1 87 ? -1.032 0.273 -14.236 1.00 97.88 87 GLU A C 1
ATOM 704 O O . GLU A 1 87 ? -2.094 0.463 -13.640 1.00 97.88 87 GLU A O 1
ATOM 709 N N . LYS A 1 88 ? -0.241 1.290 -14.614 1.00 97.94 88 LYS A N 1
ATOM 710 C CA . LYS A 1 88 ? -0.577 2.702 -14.361 1.00 97.94 88 LYS A CA 1
ATOM 711 C C . LYS A 1 88 ? -1.898 3.106 -15.014 1.00 97.94 88 LYS A C 1
ATOM 713 O O . LYS A 1 88 ? -2.700 3.780 -14.377 1.00 97.94 88 LYS A O 1
ATOM 718 N N . ALA A 1 89 ? -2.152 2.668 -16.247 1.00 98.19 89 ALA A N 1
ATOM 719 C CA . ALA A 1 89 ? -3.410 2.949 -16.935 1.00 98.19 89 ALA A CA 1
ATOM 720 C C . ALA A 1 89 ? -4.614 2.333 -16.202 1.00 98.19 89 ALA A C 1
ATOM 722 O O . ALA A 1 89 ? -5.617 3.009 -15.996 1.00 98.19 89 ALA A O 1
ATOM 723 N N . ARG A 1 90 ? -4.501 1.080 -15.739 1.00 98.38 90 ARG A N 1
ATOM 724 C CA . ARG A 1 90 ? -5.559 0.409 -14.957 1.00 98.38 90 ARG A CA 1
ATOM 725 C C . ARG A 1 90 ? -5.795 1.042 -13.585 1.00 98.38 90 ARG A C 1
ATOM 727 O O . ARG A 1 90 ? -6.896 0.947 -13.050 1.00 98.38 90 ARG A O 1
ATOM 734 N N . LEU A 1 91 ? -4.770 1.670 -13.012 1.00 98.44 91 LEU A N 1
ATOM 735 C CA . LEU A 1 91 ? -4.837 2.356 -11.721 1.00 98.44 91 LEU A CA 1
ATOM 736 C C . LEU A 1 91 ? -5.315 3.806 -11.813 1.00 98.44 91 LEU A C 1
ATOM 738 O O . LEU A 1 91 ? -5.595 4.380 -10.766 1.00 98.44 91 LEU A O 1
ATOM 742 N N . ALA A 1 92 ? -5.415 4.395 -13.008 1.00 98.06 92 ALA A N 1
ATOM 743 C CA . ALA A 1 92 ? -5.641 5.831 -13.183 1.00 98.06 92 ALA A CA 1
ATOM 744 C C . ALA A 1 92 ? -6.868 6.354 -12.414 1.00 98.06 92 ALA A C 1
ATOM 746 O O . ALA A 1 92 ? -6.759 7.339 -11.684 1.00 98.06 92 ALA A O 1
ATOM 747 N N . GLU A 1 93 ? -8.002 5.651 -12.497 1.00 97.75 93 GLU A N 1
ATOM 748 C CA . GLU A 1 93 ? -9.224 6.001 -11.759 1.00 97.75 93 GLU A CA 1
ATOM 749 C C . GLU A 1 93 ? -9.013 5.948 -10.241 1.00 97.75 93 GLU A C 1
ATOM 751 O O . GLU A 1 93 ? -9.291 6.914 -9.532 1.00 97.75 93 GLU A O 1
ATOM 756 N N . ALA A 1 94 ? -8.455 4.847 -9.732 1.00 97.94 94 ALA A N 1
ATOM 757 C CA . ALA A 1 94 ? -8.188 4.687 -8.304 1.00 97.94 94 ALA A CA 1
ATOM 758 C C . ALA A 1 94 ? -7.168 5.722 -7.795 1.00 97.94 94 ALA A C 1
ATOM 760 O O . ALA A 1 94 ? -7.309 6.273 -6.708 1.00 97.94 94 ALA A O 1
ATOM 761 N N . GLN A 1 95 ? -6.144 6.033 -8.593 1.00 98.19 95 GLN A N 1
ATOM 762 C CA . GLN A 1 95 ? -5.170 7.076 -8.289 1.00 98.19 95 GLN A CA 1
ATOM 763 C C . GLN A 1 95 ? -5.832 8.461 -8.250 1.00 98.19 95 GLN A C 1
ATOM 765 O O . GLN A 1 95 ? -5.462 9.282 -7.409 1.00 98.19 95 GLN A O 1
ATOM 770 N N . GLY A 1 96 ? -6.796 8.742 -9.129 1.00 98.19 96 GLY A N 1
ATOM 771 C CA . GLY A 1 96 ? -7.567 9.988 -9.127 1.00 98.19 96 GLY A CA 1
ATOM 772 C C . GLY A 1 96 ? -8.320 10.220 -7.815 1.00 98.19 96 GLY A C 1
ATOM 773 O O . GLY A 1 96 ? -8.342 11.347 -7.327 1.00 98.19 96 GLY A O 1
ATOM 774 N N . HIS A 1 97 ? -8.826 9.144 -7.208 1.00 98.44 97 HIS A N 1
ATOM 775 C CA . HIS A 1 97 ? -9.650 9.172 -5.994 1.00 98.44 97 HIS A CA 1
ATOM 776 C C . HIS A 1 97 ? -8.878 8.898 -4.694 1.00 98.44 97 HIS A C 1
ATOM 778 O O . HIS A 1 97 ? -9.459 8.919 -3.614 1.00 98.44 97 HIS A O 1
ATOM 784 N N . ALA A 1 98 ? -7.575 8.618 -4.765 1.00 98.50 98 ALA A N 1
ATOM 785 C CA . ALA A 1 98 ? -6.796 8.271 -3.582 1.00 98.50 98 ALA A CA 1
ATOM 786 C C . ALA A 1 98 ? -6.644 9.461 -2.622 1.00 98.50 98 ALA A C 1
ATOM 788 O O . ALA A 1 98 ? -6.116 10.507 -3.010 1.00 98.50 98 ALA A O 1
ATOM 789 N N . ASN A 1 99 ? -7.010 9.254 -1.354 1.00 98.75 99 ASN A N 1
ATOM 790 C CA . ASN A 1 99 ? -6.811 10.221 -0.274 1.00 98.75 99 ASN A CA 1
ATOM 791 C C . ASN A 1 99 ? -5.322 10.363 0.080 1.00 98.75 99 ASN A C 1
ATOM 793 O O . ASN A 1 99 ? -4.858 11.456 0.391 1.00 98.75 99 ASN A O 1
ATOM 797 N N . LEU A 1 100 ? -4.558 9.268 -0.020 1.00 98.81 100 LEU A N 1
ATOM 798 C CA . LEU A 1 100 ? -3.113 9.254 0.211 1.00 98.81 100 LEU A CA 1
ATOM 799 C C . LEU A 1 100 ? -2.377 8.581 -0.947 1.00 98.81 100 LEU A C 1
ATOM 801 O O . LEU A 1 100 ? -2.726 7.481 -1.375 1.00 98.81 100 LEU A O 1
ATOM 805 N N . LYS A 1 101 ? -1.304 9.219 -1.419 1.00 98.81 101 LYS A N 1
ATOM 806 C CA . LYS A 1 101 ? -0.426 8.707 -2.479 1.00 98.81 101 LYS A CA 1
ATOM 807 C C . LYS A 1 101 ? 0.994 8.605 -1.942 1.00 98.81 101 LYS A C 1
ATOM 809 O O . LYS A 1 101 ? 1.533 9.594 -1.454 1.00 98.81 101 LYS A O 1
ATOM 814 N N . ILE A 1 102 ? 1.611 7.430 -2.047 1.00 98.69 102 ILE A N 1
ATOM 815 C CA . ILE A 1 102 ? 2.972 7.192 -1.550 1.00 98.69 102 ILE A CA 1
ATOM 816 C C . ILE A 1 102 ? 3.833 6.634 -2.681 1.00 98.69 102 ILE A C 1
ATOM 818 O O . ILE A 1 102 ? 3.532 5.574 -3.229 1.00 98.69 102 ILE A O 1
ATOM 822 N N . ASN A 1 103 ? 4.933 7.316 -3.006 1.00 98.31 103 ASN A N 1
ATOM 823 C CA . ASN A 1 103 ? 5.990 6.730 -3.825 1.00 98.31 103 ASN A CA 1
ATOM 824 C C . ASN A 1 103 ? 6.883 5.870 -2.927 1.00 98.31 103 ASN A C 1
ATOM 826 O O . ASN A 1 103 ? 7.485 6.363 -1.975 1.00 98.31 103 ASN A O 1
ATOM 830 N N . THR A 1 104 ? 6.953 4.577 -3.226 1.00 98.44 104 THR A N 1
ATOM 831 C CA . THR A 1 104 ? 7.652 3.606 -2.381 1.00 98.44 104 THR A CA 1
ATOM 832 C C . THR A 1 104 ? 9.072 3.302 -2.846 1.00 98.44 104 THR A C 1
ATOM 834 O O . THR A 1 104 ? 9.752 2.537 -2.175 1.00 98.44 104 THR A O 1
ATOM 837 N N . SER A 1 105 ? 9.537 3.880 -3.958 1.00 97.81 105 SER A N 1
ATOM 838 C CA . SER A 1 105 ? 10.774 3.469 -4.648 1.00 97.81 105 SER A CA 1
ATOM 839 C C . SER A 1 105 ? 12.014 3.478 -3.752 1.00 97.81 105 SER A C 1
ATOM 841 O O . SER A 1 105 ? 12.804 2.538 -3.790 1.00 97.81 105 SER A O 1
ATOM 843 N N . GLU A 1 106 ? 12.138 4.495 -2.901 1.00 96.69 106 GLU A N 1
ATOM 844 C CA . GLU A 1 106 ? 13.279 4.686 -1.993 1.00 96.69 106 GLU A CA 1
ATOM 845 C C . GLU A 1 106 ? 12.903 4.483 -0.520 1.00 96.69 106 GLU A C 1
ATOM 847 O O . GLU A 1 106 ? 13.679 4.781 0.382 1.00 96.69 106 GLU A O 1
ATOM 852 N N . GLN A 1 107 ? 11.701 3.966 -0.263 1.00 97.25 107 GLN A N 1
ATOM 853 C CA . GLN A 1 107 ? 11.159 3.851 1.083 1.00 97.25 107 GLN A CA 1
ATOM 854 C C . GLN A 1 107 ? 11.280 2.425 1.611 1.00 97.25 107 GLN A C 1
ATOM 856 O O . GLN A 1 107 ? 11.000 1.450 0.903 1.00 97.25 107 GLN A O 1
ATOM 861 N N . THR A 1 108 ? 11.632 2.305 2.892 1.00 97.50 108 THR A N 1
ATOM 862 C CA . THR A 1 108 ? 11.497 1.042 3.625 1.00 97.50 108 THR A CA 1
ATOM 863 C C . THR A 1 108 ? 10.027 0.788 3.983 1.00 97.50 108 THR A C 1
ATOM 865 O O . THR A 1 108 ? 9.239 1.741 4.054 1.00 97.50 108 THR A O 1
ATOM 868 N N . PRO A 1 109 ? 9.626 -0.469 4.247 1.00 97.81 109 PRO A N 1
ATOM 869 C CA . PRO A 1 109 ? 8.277 -0.780 4.719 1.00 97.81 109 PRO A CA 1
ATOM 870 C C . PRO A 1 109 ? 7.844 0.036 5.946 1.00 97.81 109 PRO A C 1
ATOM 872 O O . PRO A 1 109 ? 6.701 0.482 6.018 1.00 97.81 109 PRO A O 1
ATOM 875 N N . GLU A 1 110 ? 8.758 0.277 6.884 1.00 98.31 110 GLU A N 1
ATOM 876 C CA . GLU A 1 110 ? 8.515 1.041 8.111 1.00 98.31 110 GLU A CA 1
ATOM 877 C C . GLU A 1 110 ? 8.278 2.523 7.807 1.00 98.31 110 GLU A C 1
ATOM 879 O O . GLU A 1 110 ? 7.403 3.138 8.414 1.00 98.31 110 GLU A O 1
ATOM 884 N N . SER A 1 111 ? 9.012 3.089 6.841 1.00 98.50 111 SER A N 1
ATOM 885 C CA . SER A 1 111 ? 8.818 4.469 6.377 1.00 98.50 111 SER A CA 1
ATOM 886 C C . SER A 1 111 ? 7.450 4.643 5.711 1.00 98.50 111 SER A C 1
ATOM 888 O O . SER A 1 111 ? 6.692 5.544 6.072 1.00 98.50 111 SER A O 1
ATOM 890 N N . VAL A 1 112 ? 7.077 3.726 4.806 1.00 98.69 112 VAL A N 1
ATOM 891 C CA . VAL A 1 112 ? 5.753 3.726 4.150 1.00 98.69 112 VAL A CA 1
ATOM 892 C C . VAL A 1 112 ? 4.633 3.622 5.184 1.00 98.69 112 VAL A C 1
ATOM 894 O O . VAL A 1 112 ? 3.653 4.363 5.124 1.00 98.69 112 VAL A O 1
ATOM 897 N N . LEU A 1 113 ? 4.788 2.727 6.157 1.00 98.88 113 LEU A N 1
ATOM 898 C CA . LEU A 1 113 ? 3.840 2.560 7.247 1.00 98.88 113 LEU A CA 1
ATOM 899 C C . LEU A 1 113 ? 3.725 3.816 8.111 1.00 98.88 113 LEU A C 1
ATOM 901 O O . LEU A 1 113 ? 2.613 4.225 8.423 1.00 98.88 113 LEU A O 1
ATOM 905 N N . LYS A 1 114 ? 4.848 4.438 8.481 1.00 98.81 114 LYS A N 1
ATOM 906 C CA . LYS A 1 114 ? 4.849 5.676 9.263 1.00 98.81 114 LYS A CA 1
ATOM 907 C C . LYS A 1 114 ? 4.076 6.780 8.543 1.00 98.81 114 LYS A C 1
ATOM 909 O O . LYS A 1 114 ? 3.243 7.422 9.167 1.00 98.81 114 LYS A O 1
ATOM 914 N N . ILE A 1 115 ? 4.300 6.946 7.237 1.00 98.81 115 ILE A N 1
ATOM 915 C CA . ILE A 1 115 ? 3.559 7.908 6.407 1.00 98.81 115 ILE A CA 1
ATOM 916 C C . ILE A 1 115 ? 2.057 7.616 6.447 1.00 98.81 115 ILE A C 1
ATOM 918 O O . ILE A 1 115 ? 1.266 8.525 6.685 1.00 98.81 115 ILE A O 1
ATOM 922 N N . ALA A 1 116 ? 1.668 6.354 6.248 1.00 98.81 116 ALA A N 1
ATOM 923 C CA . ALA A 1 116 ? 0.265 5.963 6.279 1.00 98.81 116 ALA A CA 1
ATOM 924 C C . ALA A 1 116 ? -0.380 6.235 7.647 1.00 98.81 116 ALA A C 1
ATOM 926 O O . ALA A 1 116 ? -1.471 6.782 7.696 1.00 98.81 116 ALA A O 1
ATOM 927 N N . LEU A 1 117 ? 0.294 5.907 8.751 1.00 98.81 117 LEU A N 1
ATOM 928 C CA . LEU A 1 117 ? -0.235 6.142 10.098 1.00 98.81 117 LEU A CA 1
ATOM 929 C C . LEU A 1 117 ? -0.381 7.623 10.412 1.00 98.81 117 LEU A C 1
ATOM 931 O O . LEU A 1 117 ? -1.437 8.027 10.877 1.00 98.81 117 LEU A O 1
ATOM 935 N N . THR A 1 118 ? 0.632 8.434 10.097 1.00 98.81 118 THR A N 1
ATOM 936 C CA . THR A 1 118 ? 0.554 9.884 10.299 1.00 98.81 118 THR A CA 1
ATOM 937 C C . THR A 1 118 ? -0.646 10.477 9.564 1.00 98.81 118 THR A C 1
ATOM 939 O O . THR A 1 118 ? -1.374 11.274 10.144 1.00 98.81 118 THR A O 1
ATOM 942 N N . PHE A 1 119 ? -0.897 10.047 8.325 1.00 98.81 119 PHE A N 1
ATOM 943 C CA . PHE A 1 119 ? -2.081 10.463 7.578 1.00 98.81 119 PHE A CA 1
ATOM 944 C C . PHE A 1 119 ? -3.389 10.001 8.248 1.00 98.81 119 PHE A C 1
ATOM 946 O O . PHE A 1 119 ? -4.281 10.810 8.476 1.00 98.81 119 PHE A O 1
ATOM 953 N N . LEU A 1 120 ? -3.504 8.720 8.611 1.00 98.69 120 LEU A N 1
ATOM 954 C CA . LEU A 1 120 ? -4.727 8.170 9.213 1.00 98.69 120 LEU A CA 1
ATOM 955 C C . LEU A 1 120 ? -5.055 8.804 10.575 1.00 98.69 120 LEU A C 1
ATOM 957 O O . LEU A 1 120 ? -6.223 9.033 10.882 1.00 98.69 120 LEU A O 1
ATOM 961 N N . GLU A 1 121 ? -4.036 9.127 11.370 1.00 98.31 121 GLU A N 1
ATOM 962 C CA . GLU A 1 121 ? -4.174 9.850 12.638 1.00 98.31 121 GLU A CA 1
ATOM 963 C C . GLU A 1 121 ? -4.656 11.292 12.419 1.00 98.31 121 GLU A C 1
ATOM 965 O O . GLU A 1 121 ? -5.529 11.769 13.147 1.00 98.31 121 GLU A O 1
ATOM 970 N N . GLN A 1 122 ? -4.128 11.981 11.400 1.00 98.50 122 GLN A N 1
ATOM 971 C CA . GLN A 1 122 ? -4.559 13.334 11.023 1.00 98.50 122 GLN A CA 1
ATOM 972 C C . GLN A 1 122 ? -6.025 13.366 10.578 1.00 98.50 122 GLN A C 1
ATOM 974 O O . GLN A 1 122 ? -6.778 14.240 11.011 1.00 98.50 122 GLN A O 1
ATOM 979 N N . GLU A 1 123 ? -6.438 12.371 9.794 1.00 98.25 123 GLU A N 1
ATOM 980 C CA . GLU A 1 123 ? -7.825 12.174 9.361 1.00 98.25 123 GLU A CA 1
ATOM 981 C C . GLU A 1 123 ? -8.727 11.604 10.472 1.00 98.25 123 GLU A C 1
ATOM 983 O O . GLU A 1 123 ? -9.928 11.436 10.276 1.00 98.25 123 GLU A O 1
ATOM 988 N N . ARG A 1 124 ? -8.174 11.328 11.665 1.00 97.88 124 ARG A N 1
ATOM 989 C CA . ARG A 1 124 ? -8.884 10.755 12.823 1.00 97.88 124 ARG A CA 1
ATOM 990 C C . ARG A 1 124 ? -9.634 9.463 12.485 1.00 97.88 124 ARG A C 1
ATOM 992 O O . ARG A 1 124 ? -10.726 9.209 13.000 1.00 97.88 124 ARG A O 1
ATOM 999 N N . VAL A 1 125 ? -9.039 8.634 11.632 1.00 98.00 125 VAL A N 1
ATOM 1000 C CA . VAL A 1 125 ? -9.626 7.364 11.203 1.00 98.00 125 VAL A CA 1
ATOM 1001 C C . VAL A 1 125 ? -9.705 6.422 12.398 1.00 98.00 125 VAL A C 1
ATOM 1003 O O . VAL A 1 125 ? -8.692 6.065 12.999 1.00 98.00 125 VAL A O 1
ATOM 1006 N N . ARG A 1 126 ? -10.926 6.003 12.742 1.00 97.19 126 ARG A N 1
ATOM 1007 C CA . ARG A 1 126 ? -11.159 5.046 13.829 1.00 97.19 126 ARG A CA 1
ATOM 1008 C C . ARG A 1 126 ? -10.506 3.699 13.505 1.00 97.19 126 ARG A C 1
ATOM 1010 O O . ARG A 1 126 ? -10.534 3.233 12.367 1.00 97.19 126 ARG A O 1
ATOM 1017 N N . HIS A 1 127 ? -9.961 3.050 14.523 1.00 96.88 127 HIS A N 1
ATOM 1018 C CA . HIS A 1 127 ? -9.355 1.725 14.433 1.00 96.88 127 HIS A CA 1
ATOM 1019 C C . HIS A 1 127 ? -9.609 0.950 15.730 1.00 96.88 127 HIS A C 1
ATOM 1021 O O . HIS A 1 127 ? -9.953 1.541 16.753 1.00 96.88 127 HIS A O 1
ATOM 1027 N N . ALA A 1 128 ? -9.448 -0.372 15.692 1.00 95.88 128 ALA A N 1
ATOM 1028 C CA . ALA A 1 128 ? -9.517 -1.195 16.894 1.00 95.88 128 ALA A CA 1
ATOM 1029 C C . ALA A 1 128 ? -8.342 -0.899 17.844 1.00 95.88 128 ALA A C 1
ATOM 1031 O O . ALA A 1 128 ? -7.267 -0.469 17.418 1.00 95.88 128 ALA A O 1
ATOM 1032 N N . ASP A 1 129 ? -8.538 -1.174 19.130 1.00 94.31 129 ASP A N 1
ATOM 1033 C CA . ASP A 1 129 ? -7.504 -1.136 20.175 1.00 94.31 129 ASP A CA 1
ATOM 1034 C C . ASP A 1 129 ? -6.615 -2.395 20.191 1.00 94.31 129 ASP A C 1
ATOM 1036 O O . ASP A 1 129 ? -5.617 -2.459 20.908 1.00 94.31 129 ASP A O 1
ATOM 1040 N N . HIS A 1 130 ? -6.945 -3.382 19.358 1.00 93.75 130 HIS A N 1
ATOM 1041 C CA . HIS A 1 130 ? -6.234 -4.642 19.200 1.00 93.75 130 HIS A CA 1
ATOM 1042 C C . HIS A 1 130 ? -5.924 -4.932 17.719 1.00 93.75 130 HIS A C 1
ATOM 1044 O O . HIS A 1 130 ? -6.579 -4.400 16.818 1.00 93.75 130 HIS A O 1
ATOM 1050 N N . PRO A 1 131 ? -4.928 -5.790 17.424 1.00 95.50 131 PRO A N 1
ATOM 1051 C CA . PRO A 1 131 ? -4.636 -6.220 16.059 1.00 95.50 131 PRO A CA 1
ATOM 1052 C C . PRO A 1 131 ? -5.826 -6.928 15.399 1.00 95.50 131 PRO A C 1
ATOM 1054 O O . PRO A 1 131 ? -6.426 -7.824 15.985 1.00 95.50 131 PRO A O 1
ATOM 1057 N N . LEU A 1 132 ? -6.111 -6.597 14.138 1.00 93.25 132 LEU A N 1
ATOM 1058 C CA . LEU A 1 132 ? -7.102 -7.316 13.337 1.00 93.25 132 LEU A CA 1
ATOM 1059 C C . LEU A 1 132 ? -6.488 -8.581 12.711 1.00 93.25 132 LEU A C 1
ATOM 1061 O O . LEU A 1 132 ? -5.315 -8.557 12.312 1.00 93.25 132 LEU A O 1
ATOM 1065 N N . PRO A 1 133 ? -7.272 -9.666 12.536 1.00 90.00 133 PRO A N 1
ATOM 1066 C CA . PRO A 1 133 ? -6.779 -10.922 11.971 1.00 90.00 133 PRO A CA 1
ATOM 1067 C C . PRO A 1 133 ? -6.191 -10.707 10.570 1.00 90.00 133 PRO A C 1
ATOM 1069 O O . PRO A 1 133 ? -6.634 -9.807 9.856 1.00 90.00 133 PRO A O 1
ATOM 1072 N N . PRO A 1 134 ? -5.204 -11.492 10.118 1.00 87.25 134 PRO A N 1
ATOM 1073 C CA . PRO A 1 134 ? -4.671 -11.357 8.766 1.00 87.25 134 PRO A CA 1
ATOM 1074 C C . PRO A 1 134 ? -5.753 -11.630 7.711 1.00 87.25 134 PRO A C 1
ATOM 1076 O O . PRO A 1 134 ? -6.662 -12.430 7.916 1.00 87.25 134 PRO A O 1
ATOM 1079 N N . ILE A 1 135 ? -5.639 -10.986 6.549 1.00 82.69 135 ILE A N 1
ATOM 1080 C CA . ILE A 1 135 ? -6.482 -11.325 5.398 1.00 82.69 135 ILE A CA 1
ATOM 1081 C C . ILE A 1 135 ? -5.886 -12.564 4.743 1.00 82.69 135 ILE A C 1
ATOM 1083 O O . ILE A 1 135 ? -4.711 -12.556 4.367 1.00 82.69 135 ILE A O 1
ATOM 1087 N N . ARG A 1 136 ? -6.691 -13.618 4.601 1.00 66.00 136 ARG A N 1
ATOM 1088 C CA . ARG A 1 136 ? -6.322 -14.787 3.798 1.00 66.00 136 ARG A CA 1
ATOM 1089 C C . ARG A 1 136 ? -6.097 -14.323 2.355 1.00 66.00 136 ARG A C 1
ATOM 1091 O O . ARG A 1 136 ? -6.929 -13.603 1.809 1.00 66.00 136 ARG A O 1
ATOM 1098 N N . ALA A 1 137 ? -4.963 -14.687 1.754 1.00 55.78 137 ALA A N 1
ATOM 1099 C CA . ALA A 1 137 ? -4.695 -14.378 0.352 1.00 55.78 137 ALA A CA 1
ATOM 1100 C C . ALA A 1 137 ? -5.838 -14.950 -0.504 1.00 55.78 137 ALA A C 1
ATOM 1102 O O . ALA A 1 137 ? -6.154 -16.135 -0.406 1.00 55.78 137 ALA A O 1
ATOM 1103 N N . THR A 1 138 ? -6.521 -14.093 -1.260 1.00 48.41 138 THR A N 1
ATOM 1104 C CA . THR A 1 138 ? -7.749 -14.445 -1.977 1.00 48.41 138 THR A CA 1
ATOM 1105 C C . THR A 1 138 ? -7.513 -15.578 -2.971 1.00 48.41 138 THR A C 1
ATOM 1107 O O . THR A 1 138 ? -6.612 -15.518 -3.803 1.00 48.41 138 THR A O 1
ATOM 1110 N N . GLY A 1 139 ? -8.369 -16.590 -2.849 1.00 36.88 139 GLY A N 1
ATOM 1111 C CA . GLY A 1 139 ? -8.383 -17.847 -3.594 1.00 36.88 139 GLY A CA 1
ATOM 1112 C C . GLY A 1 139 ? -9.403 -18.838 -3.018 1.00 36.88 139 GLY A C 1
ATOM 1113 O O . GLY A 1 139 ? -9.911 -19.674 -3.751 1.00 36.88 139 GLY A O 1
ATOM 1114 N N . SER A 1 140 ? -9.795 -18.690 -1.748 1.00 33.72 140 SER A N 1
ATOM 1115 C CA . SER A 1 140 ? -10.949 -19.395 -1.185 1.00 33.72 140 SER A CA 1
ATOM 1116 C C . SER A 1 140 ? -11.971 -18.381 -0.690 1.00 33.72 140 SER A C 1
ATOM 1118 O O . SER A 1 140 ? -11.710 -17.640 0.258 1.00 33.72 140 SER A O 1
ATOM 1120 N N . MET A 1 141 ? -13.130 -18.340 -1.346 1.00 31.34 141 MET A N 1
ATOM 1121 C CA . MET A 1 141 ? -14.357 -17.947 -0.660 1.00 31.34 141 MET A CA 1
ATOM 1122 C C . MET A 1 141 ? -14.597 -18.910 0.507 1.00 31.34 141 MET A C 1
ATOM 1124 O O . MET A 1 141 ? -14.237 -20.080 0.398 1.00 31.34 141 MET A O 1
ATOM 1128 N N . LEU A 1 142 ? -15.147 -18.369 1.592 1.00 34.78 142 LEU A N 1
ATOM 1129 C CA . LEU A 1 142 ? -16.144 -18.906 2.534 1.00 34.78 142 LEU A CA 1
ATOM 1130 C C . LEU A 1 142 ? -16.230 -17.817 3.629 1.00 34.78 142 LEU A C 1
ATOM 1132 O O . LEU A 1 142 ? -15.207 -17.450 4.206 1.00 34.78 142 LEU A O 1
ATOM 1136 N N . LEU A 1 143 ? -17.292 -17.001 3.696 1.00 33.19 143 LEU A N 1
ATOM 1137 C CA . LEU A 1 143 ? -18.608 -17.297 4.290 1.00 33.19 143 LEU A CA 1
ATOM 1138 C C . LEU A 1 143 ? -18.481 -18.060 5.616 1.00 33.19 143 LEU A C 1
ATOM 1140 O O . LEU A 1 143 ? -17.823 -19.088 5.683 1.00 33.19 143 LEU A O 1
ATOM 1144 N N . GLN A 1 144 ? -19.056 -17.434 6.641 1.00 34.16 144 GLN A N 1
ATOM 1145 C CA . GLN A 1 144 ? -19.118 -17.795 8.056 1.00 34.16 144 GLN A CA 1
ATOM 1146 C C . GLN A 1 144 ? -19.161 -19.304 8.323 1.00 34.16 144 GLN A C 1
ATOM 1148 O O . GLN A 1 144 ? -19.910 -19.995 7.647 1.00 34.16 144 GLN A O 1
ATOM 1153 N N . GLU A 1 145 ? -18.392 -19.729 9.334 1.00 38.41 145 GLU A N 1
ATOM 1154 C CA . GLU A 1 145 ? -18.567 -20.885 10.243 1.00 38.41 145 GLU A CA 1
ATOM 1155 C C . GLU A 1 145 ? -17.191 -21.481 10.577 1.00 38.41 145 GLU A C 1
ATOM 1157 O O . GLU A 1 145 ? -16.631 -22.206 9.770 1.00 38.41 145 GLU A O 1
ATOM 1162 N N . GLU A 1 146 ? -16.619 -21.103 11.731 1.00 33.75 146 GLU A N 1
ATOM 1163 C CA . GLU A 1 146 ? -15.602 -21.871 12.493 1.00 33.75 146 GLU A CA 1
ATOM 1164 C C . GLU A 1 146 ? -15.182 -21.092 13.764 1.00 33.75 146 GLU A C 1
ATOM 1166 O O . GLU A 1 146 ? -14.010 -20.845 14.038 1.00 33.75 146 GLU A O 1
ATOM 1171 N N . ILE A 1 147 ? -16.163 -20.652 14.559 1.00 32.50 147 ILE A N 1
ATOM 1172 C CA . ILE A 1 147 ? -15.949 -20.346 15.984 1.00 32.50 147 ILE A CA 1
ATOM 1173 C C . ILE A 1 147 ? -17.102 -20.993 16.749 1.00 32.50 147 ILE A C 1
ATOM 1175 O O . ILE A 1 147 ? -17.998 -20.314 17.235 1.00 32.50 147 ILE A O 1
ATOM 1179 N N . GLN A 1 148 ? -17.123 -22.322 16.766 1.00 31.83 148 GLN A N 1
ATOM 1180 C CA . GLN A 1 148 ? -17.927 -23.132 17.682 1.00 31.83 148 GLN A CA 1
ATOM 1181 C C . GLN A 1 148 ? -17.373 -24.560 17.653 1.00 31.83 148 GLN A C 1
ATOM 1183 O O . GLN A 1 148 ? -17.968 -25.441 17.060 1.00 31.83 148 GLN A O 1
ATOM 1188 N N . GLU A 1 149 ? -16.184 -24.760 18.222 1.00 34.59 149 GLU A N 1
ATOM 1189 C CA . GLU A 1 149 ? -15.700 -26.075 18.678 1.00 34.59 149 GLU A CA 1
ATOM 1190 C C . GLU A 1 149 ? -14.381 -25.878 19.445 1.00 34.59 149 GLU A C 1
ATOM 1192 O O . GLU A 1 149 ? -13.306 -26.203 18.965 1.00 34.59 149 GLU A O 1
ATOM 1197 N N . GLU A 1 150 ? -14.432 -25.255 20.629 1.00 36.62 150 GLU A N 1
ATOM 1198 C CA . GLU A 1 150 ? -13.346 -25.431 21.621 1.00 36.62 150 GLU A CA 1
ATOM 1199 C C . GLU A 1 150 ? -13.742 -25.110 23.076 1.00 36.62 150 GLU A C 1
ATOM 1201 O O . GLU A 1 150 ? -12.886 -24.994 23.950 1.00 36.62 150 GLU A O 1
ATOM 1206 N N . THR A 1 151 ? -15.037 -25.001 23.392 1.00 31.95 151 THR A N 1
ATOM 1207 C CA . THR A 1 151 ? -15.495 -24.761 24.773 1.00 31.95 151 THR A CA 1
ATOM 1208 C C . THR A 1 151 ? -16.622 -25.702 25.171 1.00 31.95 151 THR A C 1
ATOM 1210 O O . THR A 1 151 ? -17.680 -25.243 25.580 1.00 31.95 151 THR A O 1
ATOM 1213 N N . GLU A 1 152 ? -16.428 -27.011 25.029 1.00 36.72 152 GLU A N 1
ATOM 1214 C CA . GLU A 1 152 ? -17.321 -27.981 25.675 1.00 36.72 152 GLU A CA 1
ATOM 1215 C C . GLU A 1 152 ? -16.660 -29.360 25.815 1.00 36.72 152 GLU A C 1
ATOM 1217 O O . GLU A 1 152 ? -17.178 -30.360 25.347 1.00 36.72 152 GLU A O 1
ATOM 1222 N N . GLU A 1 153 ? -15.482 -29.440 26.445 1.00 35.97 153 GLU A N 1
ATOM 1223 C CA . GLU A 1 153 ? -14.966 -30.747 26.890 1.00 35.97 153 GLU A CA 1
ATOM 1224 C C . GLU A 1 153 ? -13.976 -30.654 28.064 1.00 35.97 153 GLU A C 1
ATOM 1226 O O . GLU A 1 153 ? -12.937 -31.300 28.094 1.00 35.97 153 GLU A O 1
ATOM 1231 N N . THR A 1 154 ? -14.299 -29.866 29.090 1.00 36.62 154 THR A N 1
ATOM 1232 C CA . THR A 1 154 ? -13.698 -30.059 30.420 1.00 36.62 154 THR A CA 1
ATOM 1233 C C . THR A 1 154 ? -14.679 -29.643 31.498 1.00 36.62 154 THR A C 1
ATOM 1235 O O . THR A 1 154 ? -14.582 -28.541 32.018 1.00 36.62 154 THR A O 1
ATOM 1238 N N . GLU A 1 155 ? -15.624 -30.525 31.804 1.00 35.94 155 GLU A N 1
ATOM 1239 C CA . GLU A 1 155 ? -16.165 -30.761 33.146 1.00 35.94 155 GLU A CA 1
ATOM 1240 C C . GLU A 1 155 ? -17.266 -31.817 33.019 1.00 35.94 155 GLU A C 1
ATOM 1242 O O . GLU A 1 155 ? -18.370 -31.488 32.620 1.00 35.94 155 GLU A O 1
ATOM 1247 N N . GLU A 1 156 ? -16.961 -33.090 33.303 1.00 34.38 156 GLU A N 1
ATOM 1248 C CA . GLU A 1 156 ? -17.730 -33.884 34.275 1.00 34.38 156 GLU A CA 1
ATOM 1249 C C . GLU A 1 156 ? -17.110 -35.282 34.494 1.00 34.38 156 GLU A C 1
ATOM 1251 O O . GLU A 1 156 ? -16.813 -36.035 33.571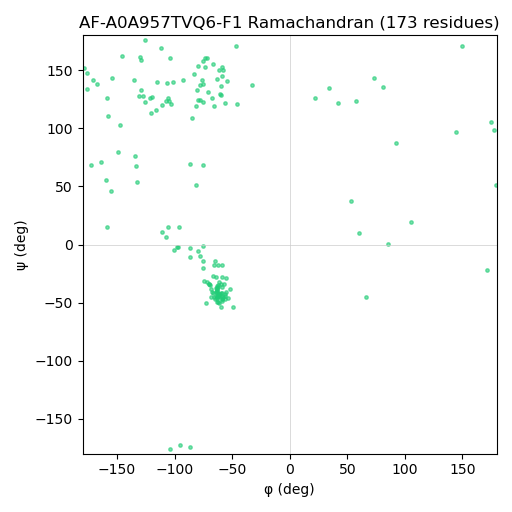 1.00 34.38 156 GLU A O 1
ATOM 1256 N N . SER A 1 157 ? -17.007 -35.630 35.779 1.00 32.12 157 SER A N 1
ATOM 1257 C CA . SER A 1 157 ? -16.911 -36.980 36.350 1.00 32.12 157 SER A CA 1
ATOM 1258 C C . SER A 1 157 ? -15.531 -37.599 36.605 1.00 32.12 157 SER A C 1
ATOM 1260 O O . SER A 1 157 ? -14.993 -38.424 35.867 1.00 32.12 157 SER A O 1
ATOM 1262 N N . ALA A 1 158 ? -15.032 -37.289 37.803 1.00 37.34 158 ALA A N 1
ATOM 1263 C CA . ALA A 1 158 ? -14.159 -38.159 38.573 1.00 37.34 158 ALA A CA 1
ATOM 1264 C C . ALA A 1 158 ? -14.960 -39.287 39.262 1.00 37.34 158 ALA A C 1
ATOM 1266 O O . ALA A 1 158 ? -15.831 -39.012 40.091 1.00 37.34 158 ALA A O 1
ATOM 1267 N N . HIS A 1 159 ? -14.587 -40.552 39.025 1.00 31.28 159 HIS A N 1
ATOM 1268 C CA . HIS A 1 159 ? -14.720 -41.632 40.017 1.00 31.28 159 HIS A CA 1
ATOM 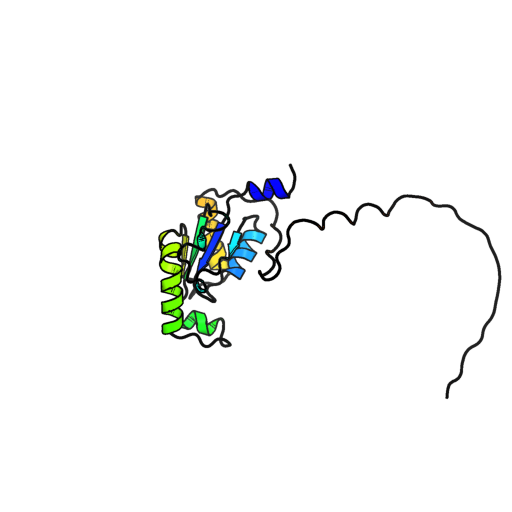1269 C C . HIS A 1 159 ? -13.753 -42.805 39.736 1.00 31.28 159 HIS A C 1
ATOM 1271 O O . HIS A 1 159 ? -13.895 -43.552 38.771 1.00 31.28 159 HIS A O 1
ATOM 1277 N N . GLU A 1 160 ? -12.758 -42.966 40.609 1.00 33.75 160 GLU A N 1
ATOM 1278 C CA . GLU A 1 160 ? -11.836 -44.115 40.733 1.00 33.75 160 GLU A CA 1
ATOM 1279 C C . GLU A 1 160 ? -12.463 -45.218 41.641 1.00 33.75 160 GLU A C 1
ATOM 1281 O O . GLU A 1 160 ? -13.530 -44.987 42.210 1.00 33.75 160 GLU A O 1
ATOM 1286 N N . PRO A 1 161 ? -11.793 -46.336 42.021 1.00 54.59 161 PRO A N 1
ATOM 1287 C CA . PRO A 1 161 ? -10.956 -47.317 41.300 1.00 54.59 161 PRO A CA 1
ATOM 1288 C C . PRO A 1 161 ? -11.379 -48.788 41.590 1.00 54.59 161 PRO A C 1
ATOM 1290 O O . PRO A 1 161 ? -11.894 -49.070 42.668 1.00 54.59 161 PRO A O 1
ATOM 1293 N N . LYS A 1 162 ? -11.001 -49.793 40.765 1.00 35.97 162 LYS A N 1
ATOM 1294 C CA . LYS A 1 162 ? -10.789 -51.197 41.243 1.00 35.97 162 LYS A CA 1
ATOM 1295 C C . LYS A 1 162 ? -9.693 -51.987 40.489 1.00 35.97 162 LYS A C 1
ATOM 1297 O O . LYS A 1 162 ? -9.911 -52.535 39.421 1.00 35.97 162 LYS A O 1
ATOM 1302 N N . ARG A 1 163 ? -8.534 -52.102 41.157 1.00 34.44 163 ARG A N 1
ATOM 1303 C CA . ARG A 1 163 ? -7.679 -53.291 41.432 1.00 34.44 163 ARG A CA 1
ATOM 1304 C C . ARG A 1 163 ? -7.547 -54.460 40.414 1.00 34.44 163 ARG A C 1
ATOM 1306 O O . ARG A 1 163 ? -8.499 -55.190 40.185 1.00 34.44 163 ARG A O 1
ATOM 1313 N N . SER A 1 164 ? -6.264 -54.852 40.240 1.00 34.94 164 SER A N 1
ATOM 1314 C CA . SER A 1 164 ? -5.706 -56.235 40.108 1.00 34.94 164 SER A CA 1
ATOM 1315 C C . SER A 1 164 ? -5.814 -56.910 38.722 1.00 34.94 164 SER A C 1
ATOM 1317 O O . SER A 1 164 ? -6.885 -56.925 38.156 1.00 34.94 164 SER A O 1
ATOM 1319 N N . LYS A 1 165 ? -4.822 -57.590 38.114 1.00 40.00 165 LYS A N 1
ATOM 1320 C CA . LYS A 1 165 ? -3.615 -58.307 38.581 1.00 40.00 165 LYS A CA 1
ATOM 1321 C C . LYS A 1 165 ? -2.723 -58.699 37.369 1.00 40.00 165 LYS A C 1
ATOM 1323 O O . LYS A 1 165 ? -3.218 -59.237 36.395 1.00 40.00 165 LYS A O 1
ATOM 1328 N N . LYS A 1 166 ? -1.400 -58.592 37.569 1.00 37.44 166 LYS A N 1
ATOM 1329 C CA . LYS A 1 166 ? -0.303 -59.532 37.207 1.00 37.44 166 LYS A CA 1
ATOM 1330 C C . LYS A 1 166 ? -0.054 -60.002 35.747 1.00 37.44 166 LYS A C 1
ATOM 1332 O O . LYS A 1 166 ? -0.746 -60.881 35.264 1.00 37.44 166 LYS A O 1
ATOM 1337 N N . ARG A 1 167 ? 1.211 -59.729 35.345 1.00 39.31 167 ARG A N 1
ATOM 1338 C CA . ARG A 1 167 ? 2.239 -60.641 34.744 1.00 39.31 167 ARG A CA 1
ATOM 1339 C C . ARG A 1 167 ? 1.991 -61.056 33.276 1.00 39.31 167 ARG A C 1
ATOM 1341 O O . ARG A 1 167 ? 0.873 -61.332 32.910 1.00 39.31 167 ARG A O 1
ATOM 1348 N N . LYS A 1 168 ? 2.972 -61.216 32.377 1.00 40.66 168 LYS A N 1
ATOM 1349 C CA . LYS A 1 168 ? 4.421 -61.494 32.463 1.00 40.66 168 LYS A CA 1
ATOM 1350 C C . LYS A 1 168 ? 5.035 -61.242 31.061 1.00 40.66 168 LYS A C 1
ATOM 1352 O O . LYS A 1 168 ? 4.478 -61.697 30.077 1.00 40.66 168 LYS A O 1
ATOM 1357 N N . ARG A 1 169 ? 6.208 -60.598 31.017 1.00 44.56 169 ARG A N 1
ATOM 1358 C CA . ARG A 1 169 ? 7.422 -60.957 30.241 1.00 44.56 169 ARG A CA 1
ATOM 1359 C C . ARG A 1 169 ? 7.264 -61.876 29.000 1.00 44.56 169 ARG A C 1
ATOM 1361 O O . ARG A 1 169 ? 6.989 -63.049 29.199 1.00 44.56 169 ARG A O 1
ATOM 1368 N N . HIS A 1 170 ? 7.750 -61.459 27.824 1.00 36.69 170 HIS A N 1
ATOM 1369 C CA . HIS A 1 170 ? 9.077 -61.834 27.280 1.00 36.69 170 HIS A CA 1
ATOM 1370 C C . HIS A 1 170 ? 9.370 -61.162 25.924 1.00 36.69 170 HIS A C 1
ATOM 1372 O O . HIS A 1 170 ? 8.474 -60.797 25.177 1.00 36.69 170 HIS A O 1
ATOM 1378 N N . ARG A 1 171 ? 10.667 -60.958 25.682 1.00 46.56 171 ARG A N 1
ATOM 1379 C CA . ARG A 1 171 ? 11.314 -60.264 24.557 1.00 46.56 171 ARG A CA 1
ATOM 1380 C C . ARG A 1 171 ? 11.717 -61.313 23.473 1.00 46.56 171 ARG A C 1
ATOM 1382 O O . ARG A 1 171 ? 11.392 -62.482 23.643 1.00 46.56 171 ARG A O 1
ATOM 1389 N N . PRO A 1 172 ? 12.455 -60.946 22.410 1.00 61.91 172 PRO A N 1
ATOM 1390 C CA . PRO A 1 172 ? 12.057 -60.960 20.995 1.00 61.91 172 PRO A CA 1
ATOM 1391 C C . PRO A 1 172 ? 12.671 -62.131 20.185 1.00 61.91 172 PRO A C 1
ATOM 1393 O O . PRO A 1 172 ? 13.473 -62.884 20.733 1.00 61.91 172 PRO A O 1
ATOM 1396 N N . ARG A 1 173 ? 12.437 -62.198 18.860 1.00 38.41 173 ARG A N 1
ATOM 1397 C CA . ARG A 1 173 ? 13.513 -62.285 17.839 1.00 38.41 173 ARG A CA 1
ATOM 1398 C C . ARG A 1 173 ? 13.004 -62.248 16.386 1.00 38.41 173 ARG A C 1
ATOM 1400 O O . ARG A 1 173 ? 11.918 -62.713 16.076 1.00 38.41 173 ARG A O 1
ATOM 1407 N N . LYS A 1 174 ? 13.881 -61.645 15.580 1.00 37.66 174 LYS A N 1
ATOM 1408 C CA . LYS A 1 174 ? 13.999 -61.476 14.123 1.00 37.66 174 LYS A CA 1
ATOM 1409 C C . LYS A 1 174 ? 13.778 -62.742 13.267 1.00 37.66 174 LYS A C 1
ATOM 1411 O O . LYS A 1 174 ? 13.789 -63.847 13.805 1.00 37.66 174 LYS A O 1
ATOM 1416 N N . PRO A 1 175 ? 13.698 -62.566 11.939 1.00 58.78 175 PRO A N 1
ATOM 1417 C CA . PRO A 1 175 ? 14.849 -62.860 11.069 1.00 58.78 175 PRO A CA 1
ATOM 1418 C C . PRO A 1 175 ? 15.563 -61.605 10.542 1.00 58.78 175 PRO A C 1
ATOM 1420 O O . PRO A 1 175 ? 14.887 -60.579 10.310 1.00 58.78 175 PRO A O 1
#

Secondary structure (DSSP, 8-state):
--HHHHHHTS--EEEEESTTSSHHHHHHHHHTTT--EEE--GGG-S-TTGGGSSS--SEEEEEE--HHHHHHH-TTS---HHHHHHHHHHHHHHHHH-SEEEE-TT--HHHHHHHHHHHHHHTT----SSPPPPPPPSS----S--SSSSSSSS---------------------

Foldseek 3Di:
DDPVVVLVPFFEEEEEEDQPLCQLLLQQVCLQQQHNYDYDDLLPDPPLCSCCPPHGGPAYEYGYEDPVLNCVSCVVDDDDPVSNVSSCVSCVSSVVVHPHYDYRSPHDSVRVNVVVVVSCVVVVGDGDPGRHDRDDDPDDDDDDDDPPPDPPPDDDDDDDDDDDDDDDDDDDDDD

Nearest PDB structures (foldseek):
  4eun-assembly1_A-2  TM=6.154E-01  e=2.857E-03  Janibacter sp. HTCC2649
  2cck-assembly1_B  TM=4.903E-01  e=8.323E-03  Staphylococcus aureus
  6a4t-assembly1_B  TM=5.104E-01  e=1.747E+00  Deinococcus radiodurans R1 = ATCC 13939 = DSM 20539
  4e19-assembly2_B  TM=4.067E-01  e=1.125E+00  Halobacterium salinarum NRC-1
  4s1v-assembly1_B  TM=4.709E-01  e=1.541E+00  Vibrio cholerae O395

Mean predicted aligned error: 11.59 Å

Solvent-accessible surface area (backbone atoms only — not comparable to full-atom values): 10904 Å² total; per-residue (Å²): 131,54,73,68,56,60,57,70,74,37,53,37,30,36,29,34,43,42,80,82,34,44,48,68,60,47,29,52,58,39,12,59,61,12,32,51,46,41,69,44,74,32,43,79,34,92,53,55,60,52,69,49,51,102,58,68,48,78,37,35,36,28,27,37,56,48,69,71,42,32,38,69,76,36,77,90,48,93,78,49,76,65,58,53,49,53,23,49,61,28,31,46,58,48,56,73,66,31,77,41,78,43,77,34,54,90,50,52,74,66,55,54,43,50,54,52,50,56,49,39,59,73,72,62,60,61,54,48,97,50,60,44,81,81,80,75,79,86,84,70,89,75,78,91,88,87,89,84,85,86,86,84,86,88,85,87,84,90,82,88,86,86,85,89,83,84,88,79,90,85,85,90,85,83,134

pLDDT: mean 82.39, std 24.54, range [31.28, 98.88]

Sequence (175 aa):
MSIEDAYHELPLIKVVGISASGKSTLVKALRQRGYRARPVSQEHSNVPSLWQQFEEPEILIHLDIALEAQQKRRPDVSWDQRALREEKARLAEAQGHANLKINTSEQTPESVLKIALTFLEQERVRHADHPLPPIRATGSMLLQEEIQEETEETEESAHEPKRSKKRKRHRPRKP

Radius of gyration: 25.68 Å; Cα contacts (8 Å, |Δi|>4): 226; chains: 1; bounding box: 37×76×62 Å